Protein AF-A0A9P0HRH4-F1 (afdb_monomer)

Organism: Nezara viridula (NCBI:txid85310)

Secondary structure (DSSP, 8-state):
--HHHHHHHHHHHHHHHHHHHHIIIIIHHHHHHHHHHHHHHHHHHHIIIIIHHHHHHHHHHIIIIIIHHHIIIIIHHHHHHHHHHIIIIIIHHHIIIIIHHHHHHHHHHIIIIIIHHHIIIIIHHHHHHHHHHHHHHHHHHHHHHHHHHHHHHHHHHHHHHHHHT-

Mean predicted aligned error: 16.81 Å

Foldseek 3Di:
DPPVVCCCVVVVVVCCVVVVCCCVVPVVVVVVVVVVCCCCVVVVVCCVVPVVVVVVVVVCCCVCVVVVVCCVVPVVVVVVVVVCCCCCVVVVVCCVVPVVVVVVVVVCCCVCPVVVVCCVPPVVVVVVVVVVVVVCVVVVVVCCVVVVVVVVVVVVVVVVVVVVVD

Sequence (166 aa):
MFCGGWVRSGVGSWVWVWVGSWMRMWMGPWFRFISWFWVRAWVGSWMRMWMGPWFRFISWFWVRVWVGSWMRMWMGPWFRFISWFWVRVWVGSWMRMWMGPWFRFISWFWVRVWVGSWMRMWMGPWFRFISWFWVRSRMGMWFWFRFGFFCWARMRMRTWTEIILF

Solvent-accessible surface area (backbone atoms only — not comparable to full-atom values): 8722 Å² total; per-residue (Å²): 133,64,70,68,56,52,52,54,51,53,52,49,50,50,50,49,52,52,53,49,47,47,41,58,70,48,51,51,52,48,55,50,50,49,53,50,49,50,50,51,52,51,54,48,46,48,43,56,69,48,51,50,53,48,54,51,49,52,52,49,45,48,50,55,52,52,50,44,46,48,44,56,67,49,50,51,52,49,54,52,48,51,53,50,47,48,50,56,54,51,52,45,47,48,43,56,68,52,50,50,52,49,54,52,49,52,52,48,44,46,50,57,51,52,50,42,46,49,43,57,67,53,50,48,54,50,54,50,51,49,53,52,50,53,53,50,51,52,52,49,51,52,48,49,52,52,52,47,48,50,52,51,51,52,53,51,52,53,55,52,57,58,63,74,75,109

Structure (mmCIF, N/CA/C/O backbone):
data_AF-A0A9P0HRH4-F1
#
_entry.id   AF-A0A9P0HRH4-F1
#
loop_
_atom_site.group_PDB
_atom_site.id
_atom_site.type_symbol
_atom_site.label_atom_id
_atom_site.label_alt_id
_atom_site.label_comp_id
_atom_site.label_asym_id
_atom_site.label_entity_id
_atom_site.label_seq_id
_atom_site.pdbx_PDB_ins_code
_atom_site.Cartn_x
_atom_site.Cartn_y
_atom_site.Cartn_z
_atom_site.occupancy
_atom_site.B_iso_or_equiv
_atom_site.auth_seq_id
_atom_site.auth_comp_id
_atom_site.auth_asym_id
_atom_site.auth_atom_id
_atom_site.pdbx_PDB_model_num
ATOM 1 N N . MET A 1 1 ? 67.085 10.288 -87.191 1.00 46.16 1 MET A N 1
ATOM 2 C CA . MET A 1 1 ? 66.468 10.687 -85.902 1.00 46.16 1 MET A CA 1
ATOM 3 C C . MET A 1 1 ? 64.933 10.584 -85.860 1.00 46.16 1 MET A C 1
ATOM 5 O O . MET A 1 1 ? 64.361 10.945 -84.843 1.00 46.16 1 MET A O 1
ATOM 9 N N . PHE A 1 2 ? 64.243 10.044 -86.876 1.00 48.81 2 PHE A N 1
ATOM 10 C CA . PHE A 1 2 ? 62.770 10.039 -86.889 1.00 48.81 2 PHE A CA 1
ATOM 11 C C . PHE A 1 2 ? 62.116 8.781 -86.274 1.00 48.81 2 PHE A C 1
ATOM 13 O O . PHE A 1 2 ? 61.113 8.911 -85.585 1.00 48.81 2 PHE A O 1
ATOM 20 N N . CYS A 1 3 ? 62.689 7.576 -86.389 1.00 49.19 3 CYS A N 1
ATOM 21 C CA . CYS A 1 3 ? 61.994 6.354 -85.935 1.00 49.19 3 CYS A CA 1
ATOM 22 C C . CYS A 1 3 ? 61.819 6.227 -84.405 1.00 49.19 3 CYS A C 1
ATOM 24 O O . CYS A 1 3 ? 60.808 5.705 -83.944 1.00 49.19 3 CYS A O 1
ATOM 26 N N . GLY A 1 4 ? 62.755 6.740 -83.598 1.00 55.94 4 GLY A N 1
ATOM 27 C CA . GLY A 1 4 ? 62.675 6.634 -82.132 1.00 55.94 4 GLY A CA 1
ATOM 28 C C . GLY A 1 4 ? 61.580 7.502 -81.497 1.00 55.94 4 GLY A C 1
ATOM 29 O O . GLY A 1 4 ? 60.984 7.107 -80.496 1.00 55.94 4 GLY A O 1
ATOM 30 N N . GLY A 1 5 ? 61.280 8.662 -82.093 1.00 57.09 5 GLY A N 1
ATOM 31 C CA . GLY A 1 5 ? 60.253 9.588 -81.601 1.00 57.09 5 GLY A CA 1
ATOM 32 C C . GLY A 1 5 ? 58.829 9.101 -81.873 1.00 57.09 5 GLY A C 1
ATOM 33 O O . GLY A 1 5 ? 57.968 9.206 -81.002 1.00 57.09 5 GLY A O 1
ATOM 34 N N . TRP A 1 6 ? 58.590 8.497 -83.039 1.00 56.88 6 TRP A N 1
ATOM 35 C CA . TRP A 1 6 ? 57.279 7.958 -83.420 1.00 56.88 6 TRP A CA 1
ATOM 36 C C . TRP A 1 6 ? 56.915 6.689 -82.649 1.00 56.88 6 TRP A C 1
ATOM 38 O O . TRP A 1 6 ? 55.790 6.561 -82.177 1.00 56.88 6 TRP A O 1
ATOM 48 N N . VAL A 1 7 ? 57.873 5.782 -82.434 1.00 59.00 7 VAL A N 1
ATOM 49 C CA . VAL A 1 7 ? 57.632 4.567 -81.641 1.00 59.00 7 VAL A CA 1
ATOM 50 C C . VAL A 1 7 ? 57.387 4.921 -80.173 1.00 59.00 7 VAL A C 1
ATOM 52 O O . VAL A 1 7 ? 56.433 4.434 -79.573 1.00 59.00 7 VAL A O 1
ATOM 55 N N . ARG A 1 8 ? 58.190 5.821 -79.591 1.00 59.38 8 ARG A N 1
ATOM 56 C CA . ARG A 1 8 ? 58.039 6.206 -78.179 1.00 59.38 8 ARG A CA 1
ATOM 57 C C . ARG A 1 8 ? 56.767 7.029 -77.924 1.00 59.38 8 ARG A C 1
ATOM 59 O O . ARG A 1 8 ? 56.127 6.823 -76.897 1.00 59.38 8 ARG A O 1
ATOM 66 N N . SER A 1 9 ? 56.374 7.915 -78.844 1.00 61.78 9 SER A N 1
ATOM 67 C CA . SER A 1 9 ? 55.135 8.698 -78.711 1.00 61.78 9 SER A CA 1
ATOM 68 C C . SER A 1 9 ? 53.885 7.883 -79.043 1.00 61.78 9 SER A C 1
ATOM 70 O O . SER A 1 9 ? 52.946 7.898 -78.255 1.00 61.78 9 SER A O 1
ATOM 72 N N . GLY A 1 10 ? 53.872 7.123 -80.141 1.00 66.94 10 GLY A N 1
ATOM 73 C CA . GLY A 1 10 ? 52.714 6.349 -80.593 1.00 66.94 10 GLY A CA 1
ATOM 74 C C . GLY A 1 10 ? 52.410 5.144 -79.706 1.00 66.94 10 GLY A C 1
ATOM 75 O O . GLY A 1 10 ? 51.278 4.987 -79.262 1.00 66.94 10 GLY A O 1
ATOM 76 N N . VAL A 1 11 ? 53.418 4.330 -79.371 1.00 68.50 11 VAL A N 1
ATOM 77 C CA . VAL A 1 11 ? 53.224 3.163 -78.490 1.00 68.50 11 VAL A CA 1
ATOM 78 C C . VAL A 1 11 ? 52.972 3.613 -77.054 1.00 68.50 11 VAL A C 1
ATOM 80 O O . VAL A 1 11 ? 52.089 3.081 -76.389 1.00 68.50 11 VAL A O 1
ATOM 83 N N . GLY A 1 12 ? 53.692 4.637 -76.583 1.00 71.69 12 GLY A N 1
ATOM 84 C CA . GLY A 1 12 ? 53.500 5.189 -75.242 1.00 71.69 12 GLY A CA 1
ATOM 85 C C . GLY A 1 12 ? 52.094 5.750 -75.031 1.00 71.69 12 GLY A C 1
ATOM 86 O O . GLY A 1 12 ? 51.471 5.449 -74.017 1.00 71.69 12 GLY A O 1
ATOM 87 N N . SER A 1 13 ? 51.567 6.509 -75.998 1.00 73.38 13 SER A N 1
ATOM 88 C CA . SER A 1 13 ? 50.204 7.053 -75.931 1.00 73.38 13 SER A CA 1
ATOM 89 C C . SER A 1 13 ? 49.133 5.971 -76.078 1.00 73.38 13 SER A C 1
ATOM 91 O O . SER A 1 13 ? 48.168 5.982 -75.316 1.00 73.38 13 SER A O 1
ATOM 93 N N . TRP A 1 14 ? 49.322 4.985 -76.962 1.00 71.50 14 TRP A N 1
ATOM 94 C CA . TRP A 1 14 ? 48.403 3.848 -77.073 1.00 71.50 14 TRP A CA 1
ATOM 95 C C . TRP A 1 14 ? 48.318 3.041 -75.780 1.00 71.50 14 TRP A C 1
ATOM 97 O O . TRP A 1 14 ? 47.220 2.785 -75.292 1.00 71.50 14 TRP A O 1
ATOM 107 N N . VAL A 1 15 ? 49.464 2.690 -75.192 1.00 77.38 15 VAL A N 1
ATOM 108 C CA . VAL A 1 15 ? 49.524 1.953 -73.923 1.00 77.38 15 VAL A CA 1
ATOM 109 C C . VAL A 1 15 ? 48.890 2.772 -72.801 1.00 77.38 15 VAL A C 1
ATOM 111 O O . VAL A 1 15 ? 48.091 2.232 -72.044 1.00 77.38 15 VAL A O 1
ATOM 114 N N . TRP A 1 16 ? 49.161 4.078 -72.716 1.00 79.25 16 TRP A N 1
ATOM 115 C CA . TRP A 1 16 ? 48.546 4.938 -71.700 1.00 79.25 16 TRP A CA 1
ATOM 116 C C . TRP A 1 16 ? 47.023 5.005 -71.817 1.00 79.25 16 TRP A C 1
ATOM 118 O O . TRP A 1 16 ? 46.324 4.912 -70.809 1.00 79.25 16 TRP A O 1
ATOM 128 N N . VAL A 1 17 ? 46.499 5.149 -73.034 1.00 80.81 17 VAL A N 1
ATOM 129 C CA . VAL A 1 17 ? 45.053 5.243 -73.269 1.00 80.81 17 VAL A CA 1
ATOM 130 C C . VAL A 1 17 ? 44.373 3.901 -73.018 1.00 80.81 17 VAL A C 1
ATOM 132 O O . VAL A 1 17 ? 43.340 3.866 -72.348 1.00 80.81 17 VAL A O 1
ATOM 135 N N . TRP A 1 18 ? 44.952 2.797 -73.493 1.00 79.62 18 TRP A N 1
ATOM 136 C CA . TRP A 1 18 ? 44.381 1.464 -73.304 1.00 79.62 18 TRP A CA 1
ATOM 137 C C . TRP A 1 18 ? 44.463 0.988 -71.860 1.00 79.62 18 TRP A C 1
ATOM 139 O O . TRP A 1 18 ? 43.444 0.608 -71.287 1.00 79.62 18 TRP A O 1
ATOM 149 N N . VAL A 1 19 ? 45.643 1.054 -71.241 1.00 80.31 19 VAL A N 1
ATOM 150 C CA . VAL A 1 19 ? 45.827 0.654 -69.839 1.00 80.31 19 VAL A CA 1
ATOM 151 C C . VAL A 1 19 ? 45.061 1.600 -68.921 1.00 80.31 19 VAL A C 1
ATOM 153 O O . VAL A 1 19 ? 44.397 1.142 -67.995 1.00 80.31 19 VAL A O 1
ATOM 156 N N . GLY A 1 20 ? 45.074 2.906 -69.201 1.00 80.19 20 GLY A N 1
ATOM 157 C CA . GLY A 1 20 ? 44.309 3.899 -68.451 1.00 80.19 20 GLY A CA 1
ATOM 158 C C . GLY A 1 20 ? 42.797 3.681 -68.543 1.00 80.19 20 GLY A C 1
ATOM 159 O O . GLY A 1 20 ? 42.118 3.717 -67.515 1.00 80.19 20 GLY A O 1
ATOM 160 N N . SER A 1 21 ? 42.265 3.401 -69.738 1.00 81.50 21 SER A N 1
ATOM 161 C CA . SER A 1 21 ? 40.846 3.056 -69.918 1.00 81.50 21 SER A CA 1
ATOM 162 C C . SER A 1 21 ? 40.495 1.740 -69.244 1.00 81.50 21 SER A C 1
ATOM 164 O O . SER A 1 21 ? 39.497 1.679 -68.533 1.00 81.50 21 SER A O 1
ATOM 166 N N . TRP A 1 22 ? 41.321 0.705 -69.395 1.00 83.12 22 TRP A N 1
ATOM 167 C CA . TRP A 1 22 ? 41.074 -0.592 -68.774 1.00 83.12 22 TRP A CA 1
ATOM 168 C C . TRP A 1 22 ? 41.098 -0.503 -67.240 1.00 83.12 22 TRP A C 1
ATOM 170 O O . TRP A 1 22 ? 40.175 -0.970 -66.574 1.00 83.12 22 TRP A O 1
ATOM 180 N N . MET A 1 23 ? 42.081 0.200 -66.668 1.00 81.19 23 MET A N 1
ATOM 181 C CA . MET A 1 23 ? 42.161 0.480 -65.230 1.00 81.19 23 MET A CA 1
ATOM 182 C C . MET A 1 23 ? 40.934 1.257 -64.729 1.00 81.19 23 MET A C 1
ATOM 184 O O . MET A 1 23 ? 40.375 0.933 -63.681 1.00 81.19 23 MET A O 1
ATOM 188 N N . ARG A 1 24 ? 40.480 2.276 -65.470 1.00 81.94 24 ARG A N 1
ATOM 189 C CA . ARG A 1 24 ? 39.313 3.080 -65.070 1.00 81.94 24 ARG A CA 1
ATOM 190 C C . ARG A 1 24 ? 37.991 2.343 -65.223 1.00 81.94 24 ARG A C 1
ATOM 192 O O . ARG A 1 24 ? 37.127 2.522 -64.370 1.00 81.94 24 ARG A O 1
ATOM 199 N N . MET A 1 25 ? 37.821 1.559 -66.283 1.00 83.00 25 MET A N 1
ATOM 200 C CA . MET A 1 25 ? 36.573 0.841 -66.545 1.00 83.00 25 MET A CA 1
ATOM 201 C C . MET A 1 25 ? 36.429 -0.407 -65.678 1.00 83.00 25 MET A C 1
ATOM 203 O O . MET A 1 25 ? 35.325 -0.696 -65.234 1.00 83.00 25 MET A O 1
ATOM 207 N N . TRP A 1 26 ? 37.521 -1.121 -65.400 1.00 79.38 26 TRP A N 1
ATOM 208 C CA . TRP A 1 26 ? 37.445 -2.434 -64.759 1.00 79.38 26 TRP A CA 1
ATOM 209 C C . TRP A 1 26 ? 38.011 -2.426 -63.340 1.00 79.38 26 TRP A C 1
ATOM 211 O O . TRP A 1 26 ? 37.287 -2.733 -62.395 1.00 79.38 26 TRP A O 1
ATOM 221 N N . MET A 1 27 ? 39.263 -2.002 -63.153 1.00 85.31 27 MET A N 1
ATOM 222 C CA . MET A 1 27 ? 39.920 -2.057 -61.836 1.00 85.31 27 MET A CA 1
ATOM 223 C C . MET A 1 27 ? 39.310 -1.080 -60.823 1.00 85.31 27 MET A C 1
ATOM 225 O O . MET A 1 27 ? 39.047 -1.455 -59.682 1.00 85.31 27 MET A O 1
ATOM 229 N N . GLY A 1 28 ? 39.047 0.167 -61.221 1.00 84.88 28 GLY A N 1
ATOM 230 C CA . GLY A 1 28 ? 38.499 1.193 -60.327 1.00 84.88 28 GLY A CA 1
ATOM 231 C C . GLY A 1 28 ? 37.121 0.834 -59.747 1.00 84.88 28 GLY A C 1
ATOM 232 O O . GLY A 1 28 ? 36.915 0.956 -58.536 1.00 84.88 28 GLY A O 1
ATOM 233 N N . PRO A 1 29 ? 36.145 0.408 -60.568 1.00 89.25 29 PRO A N 1
ATOM 234 C CA . PRO A 1 29 ? 34.854 -0.071 -60.083 1.00 89.25 29 PRO A CA 1
ATOM 235 C C . PRO A 1 29 ? 34.970 -1.358 -59.267 1.00 89.25 29 PRO A C 1
ATOM 237 O O . PRO A 1 29 ? 34.324 -1.458 -58.228 1.00 89.25 29 PRO A O 1
ATOM 240 N N . TRP A 1 30 ? 35.829 -2.296 -59.671 1.00 87.88 30 TRP A N 1
ATOM 241 C CA . TRP A 1 30 ? 36.030 -3.557 -58.958 1.00 87.88 30 TRP A CA 1
ATOM 242 C C . TRP A 1 30 ? 36.598 -3.350 -57.547 1.00 87.88 30 TRP A C 1
ATOM 244 O O . TRP A 1 30 ? 36.025 -3.843 -56.576 1.00 87.88 30 TRP A O 1
ATOM 254 N N . PHE A 1 31 ? 37.639 -2.525 -57.393 1.00 86.19 31 PHE A N 1
ATOM 255 C CA . PHE A 1 31 ? 38.186 -2.177 -56.077 1.00 86.19 31 PHE A CA 1
ATOM 256 C C . PHE A 1 31 ? 37.167 -1.446 -55.200 1.00 86.19 31 PHE A C 1
ATOM 258 O O . PHE A 1 31 ? 37.057 -1.734 -54.005 1.00 86.19 31 PHE A O 1
ATOM 265 N N . ARG A 1 32 ? 36.384 -0.525 -55.775 1.00 85.94 32 ARG A N 1
ATOM 266 C CA . ARG A 1 32 ? 35.319 0.175 -55.040 1.00 85.94 32 ARG A CA 1
ATOM 267 C C . ARG A 1 32 ? 34.217 -0.777 -54.595 1.00 85.94 32 ARG A C 1
ATOM 269 O O . ARG A 1 32 ? 33.772 -0.692 -53.457 1.00 85.94 32 ARG A O 1
ATOM 276 N N . PHE A 1 33 ? 33.814 -1.702 -55.457 1.00 88.12 33 PHE A N 1
ATOM 277 C CA . PHE A 1 33 ? 32.807 -2.702 -55.129 1.00 88.12 33 PHE A CA 1
ATOM 278 C C . PHE A 1 33 ? 33.280 -3.633 -54.011 1.00 88.12 33 PHE A C 1
ATOM 280 O O . PHE A 1 33 ? 32.566 -3.816 -53.030 1.00 88.12 33 PHE A O 1
ATOM 287 N N . ILE A 1 34 ? 34.502 -4.162 -54.112 1.00 86.44 34 ILE A N 1
ATOM 288 C CA . ILE A 1 34 ? 35.071 -5.052 -53.096 1.00 86.44 34 ILE A CA 1
ATOM 289 C C . ILE A 1 34 ? 35.238 -4.322 -51.770 1.00 86.44 34 ILE A C 1
ATOM 291 O O . ILE A 1 34 ? 34.755 -4.807 -50.753 1.00 86.44 34 ILE A O 1
ATOM 295 N N . SER A 1 35 ? 35.862 -3.146 -51.758 1.00 85.31 35 SER A N 1
ATOM 296 C CA . SER A 1 35 ? 36.037 -2.377 -50.519 1.00 85.31 35 SER A CA 1
ATOM 297 C C . SER A 1 35 ? 34.696 -2.030 -49.869 1.00 85.31 35 SER A C 1
ATOM 299 O O . SER A 1 35 ? 34.525 -2.249 -48.672 1.00 85.31 35 SER A O 1
ATOM 301 N N . TRP A 1 36 ? 33.711 -1.577 -50.648 1.00 88.69 36 TRP A N 1
ATOM 302 C CA . TRP A 1 36 ? 32.373 -1.295 -50.134 1.00 88.69 36 TRP A CA 1
ATOM 303 C C . TRP A 1 36 ? 31.682 -2.548 -49.592 1.00 88.69 36 TRP A C 1
ATOM 305 O O . TRP A 1 36 ? 31.129 -2.511 -48.492 1.00 88.69 36 TRP A O 1
ATOM 315 N N . PHE A 1 37 ? 31.734 -3.661 -50.325 1.00 87.69 37 PHE A N 1
ATOM 316 C CA . PHE A 1 37 ? 31.119 -4.919 -49.914 1.00 87.69 37 PHE A CA 1
ATOM 317 C C . PHE A 1 37 ? 31.761 -5.462 -48.638 1.00 87.69 37 PHE A C 1
ATOM 319 O O . PHE A 1 37 ? 31.047 -5.773 -47.689 1.00 87.69 37 PHE A O 1
ATOM 326 N N . TRP A 1 38 ? 33.093 -5.511 -48.572 1.00 84.38 38 TRP A N 1
ATOM 327 C CA . TRP A 1 38 ? 33.816 -5.988 -47.396 1.00 84.38 38 TRP A CA 1
ATOM 328 C C . TRP A 1 38 ? 33.560 -5.106 -46.181 1.00 84.38 38 TRP A C 1
ATOM 330 O O . TRP A 1 38 ? 33.192 -5.630 -45.134 1.00 84.38 38 TRP A O 1
ATOM 340 N N . VAL A 1 39 ? 33.664 -3.781 -46.315 1.00 85.94 39 VAL A N 1
ATOM 341 C CA . VAL A 1 39 ? 33.390 -2.855 -45.207 1.00 85.94 39 VAL A CA 1
ATOM 342 C C . VAL A 1 39 ? 31.943 -2.992 -44.746 1.00 85.94 39 VAL A C 1
ATOM 344 O O . VAL A 1 39 ? 31.688 -3.146 -43.555 1.00 85.94 39 VAL A O 1
ATOM 347 N N . ARG A 1 40 ? 30.974 -2.993 -45.663 1.00 86.62 40 ARG A N 1
ATOM 348 C CA . ARG A 1 40 ? 29.557 -3.073 -45.296 1.00 86.62 40 ARG A CA 1
ATOM 349 C C . ARG A 1 40 ? 29.189 -4.425 -44.692 1.00 86.62 40 ARG A C 1
ATOM 351 O O . ARG A 1 40 ? 28.424 -4.452 -43.731 1.00 86.62 40 ARG A O 1
ATOM 358 N N . ALA A 1 41 ? 29.720 -5.523 -45.223 1.00 84.00 41 ALA A N 1
ATOM 359 C CA . ALA A 1 41 ? 29.463 -6.860 -44.708 1.00 84.00 41 ALA A CA 1
ATOM 360 C C . ALA A 1 41 ? 30.118 -7.056 -43.338 1.00 84.00 41 ALA A C 1
ATOM 362 O O . ALA A 1 41 ? 29.429 -7.424 -42.391 1.00 84.00 41 ALA A O 1
ATOM 363 N N . TRP A 1 42 ? 31.407 -6.744 -43.194 1.00 80.25 42 TRP A N 1
ATOM 364 C CA . TRP A 1 42 ? 32.126 -6.952 -41.937 1.00 80.25 42 TRP A CA 1
ATOM 365 C C . TRP A 1 42 ? 31.727 -5.961 -40.858 1.00 80.25 42 TRP A C 1
ATOM 367 O O . TRP A 1 42 ? 31.310 -6.380 -39.782 1.00 80.25 42 TRP A O 1
ATOM 377 N N . VAL A 1 43 ? 31.788 -4.657 -41.135 1.00 82.50 43 VAL A N 1
ATOM 378 C CA . VAL A 1 43 ? 31.430 -3.632 -40.143 1.00 82.50 43 VAL A CA 1
ATOM 379 C C . VAL A 1 43 ? 29.939 -3.701 -39.840 1.00 82.50 43 VAL A C 1
ATOM 381 O O . VAL A 1 43 ? 29.544 -3.637 -38.679 1.00 82.50 43 VAL A O 1
ATOM 384 N N . GLY A 1 44 ? 29.096 -3.898 -40.857 1.00 81.38 44 GLY A N 1
ATOM 385 C CA . GLY A 1 44 ? 27.654 -4.033 -40.665 1.00 81.38 44 GLY A CA 1
ATOM 386 C C . GLY A 1 44 ? 27.274 -5.283 -39.870 1.00 81.38 44 GLY A C 1
ATOM 387 O O . GLY A 1 44 ? 26.427 -5.191 -38.981 1.00 81.38 44 GLY A O 1
ATOM 388 N N . SER A 1 45 ? 27.904 -6.429 -40.143 1.00 82.56 45 SER A N 1
ATOM 389 C CA . SER A 1 45 ? 27.680 -7.663 -39.379 1.00 82.56 45 SER A CA 1
ATOM 390 C C . SER A 1 45 ? 28.188 -7.526 -37.947 1.00 82.56 45 SER A C 1
ATOM 392 O O . SER A 1 45 ? 27.444 -7.799 -37.009 1.00 82.56 45 SER A O 1
ATOM 394 N N . TRP A 1 46 ? 29.401 -7.001 -37.759 1.00 83.06 46 TRP A N 1
ATOM 395 C CA . TRP A 1 46 ? 29.981 -6.797 -36.435 1.00 83.06 46 TRP A CA 1
ATOM 396 C C . TRP A 1 46 ? 29.139 -5.839 -35.580 1.00 83.06 46 TRP A C 1
ATOM 398 O O . TRP A 1 46 ? 28.782 -6.168 -34.449 1.00 83.06 46 TRP A O 1
ATOM 408 N N . MET A 1 47 ? 28.709 -4.705 -36.142 1.00 81.19 47 MET A N 1
ATOM 409 C CA . MET A 1 47 ? 27.808 -3.764 -35.468 1.00 81.19 47 MET A CA 1
ATOM 410 C C . MET A 1 47 ? 26.470 -4.416 -35.088 1.00 81.19 47 MET A C 1
ATOM 412 O O . MET A 1 47 ? 25.953 -4.198 -33.991 1.00 81.19 47 MET A O 1
ATOM 416 N N . ARG A 1 48 ? 25.888 -5.239 -35.969 1.00 83.06 48 ARG A N 1
ATOM 417 C CA . ARG A 1 48 ? 24.606 -5.903 -35.688 1.00 83.06 48 ARG A CA 1
ATOM 418 C C . ARG A 1 48 ? 24.724 -7.037 -34.682 1.00 83.06 48 ARG A C 1
ATOM 420 O O . ARG A 1 48 ? 23.818 -7.186 -33.869 1.00 83.06 48 ARG A O 1
ATOM 427 N N . MET A 1 49 ? 25.789 -7.831 -34.746 1.00 82.44 49 MET A N 1
ATOM 428 C CA . MET A 1 49 ? 25.989 -8.971 -33.852 1.00 82.44 49 MET A CA 1
ATOM 429 C C . MET A 1 49 ? 26.442 -8.544 -32.461 1.00 82.44 49 MET A C 1
ATOM 431 O O . MET A 1 49 ? 26.008 -9.143 -31.485 1.00 82.44 49 MET A O 1
ATOM 435 N N . TRP A 1 50 ? 27.274 -7.509 -32.355 1.00 78.56 50 TRP A N 1
ATOM 436 C CA . TRP A 1 50 ? 27.913 -7.162 -31.087 1.00 78.56 50 TRP A CA 1
ATOM 437 C C . TRP A 1 50 ? 27.346 -5.881 -30.485 1.00 78.56 50 TRP A C 1
ATOM 439 O O . TRP A 1 50 ? 26.803 -5.914 -29.382 1.00 78.56 50 TRP A O 1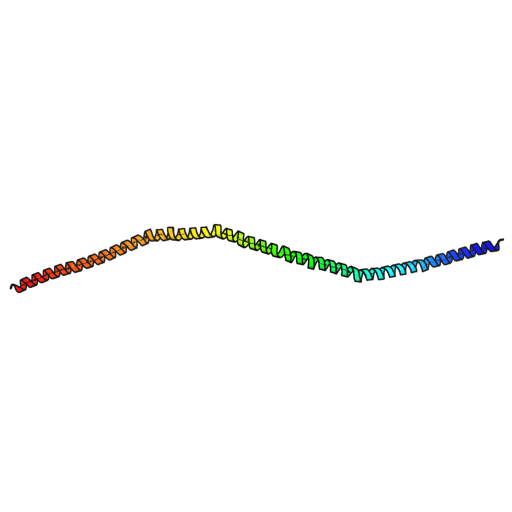
ATOM 449 N N . MET A 1 51 ? 27.384 -4.764 -31.215 1.00 85.81 51 MET A N 1
ATOM 450 C CA . MET A 1 51 ? 26.943 -3.470 -30.676 1.00 85.81 51 MET A CA 1
ATOM 451 C C . MET A 1 51 ? 25.433 -3.434 -30.413 1.00 85.81 51 MET A C 1
ATOM 453 O O . MET A 1 51 ? 25.001 -3.024 -29.338 1.00 85.81 51 MET A O 1
ATOM 457 N N . GLY A 1 52 ? 24.608 -3.896 -31.356 1.00 84.81 52 GLY A N 1
ATOM 458 C CA . GLY A 1 52 ? 23.147 -3.864 -31.214 1.00 84.81 52 GLY A CA 1
ATOM 459 C C . GLY A 1 52 ? 22.622 -4.607 -29.971 1.00 84.81 52 GLY A C 1
ATOM 460 O O . GLY A 1 52 ? 21.794 -4.056 -29.238 1.00 84.81 52 GLY A O 1
ATOM 461 N N . PRO A 1 53 ? 23.054 -5.854 -29.713 1.00 88.75 53 PRO A N 1
ATOM 462 C CA . PRO A 1 53 ? 22.707 -6.580 -28.495 1.00 88.75 53 PRO A CA 1
ATOM 463 C C . PRO A 1 53 ? 23.317 -5.964 -27.240 1.00 88.75 53 PRO A C 1
ATOM 465 O O . PRO A 1 53 ? 22.627 -5.875 -26.230 1.00 88.75 53 PRO A O 1
ATOM 468 N N . TRP A 1 54 ? 24.558 -5.478 -27.305 1.00 88.62 54 TRP A N 1
ATOM 469 C CA . TRP A 1 54 ? 25.228 -4.854 -26.165 1.00 88.62 54 TRP A CA 1
ATOM 470 C C . TRP A 1 54 ? 24.508 -3.584 -25.686 1.00 88.62 54 TRP A C 1
ATOM 472 O O . TRP A 1 54 ? 24.183 -3.467 -24.505 1.00 88.62 54 TRP A O 1
ATOM 482 N N . PHE A 1 55 ? 24.138 -2.680 -26.600 1.00 86.31 55 PHE A N 1
ATOM 483 C CA . PHE A 1 55 ? 23.354 -1.484 -26.263 1.00 86.31 55 PHE A CA 1
ATOM 484 C C . PHE A 1 55 ? 21.971 -1.832 -25.702 1.00 86.31 55 PHE A C 1
ATOM 486 O O . PHE A 1 55 ? 21.511 -1.216 -24.736 1.00 86.31 55 PHE A O 1
ATOM 493 N N . ARG A 1 56 ? 21.300 -2.842 -26.271 1.00 86.50 56 ARG A N 1
ATOM 494 C CA . ARG A 1 56 ? 20.013 -3.328 -25.749 1.00 86.50 56 ARG A CA 1
ATOM 495 C C . ARG A 1 56 ? 20.150 -3.929 -24.355 1.00 86.50 56 ARG A C 1
ATOM 497 O O . ARG A 1 56 ? 19.310 -3.669 -23.502 1.00 86.50 56 ARG A O 1
ATOM 504 N N . PHE A 1 57 ? 21.211 -4.686 -24.107 1.00 88.94 57 PHE A N 1
ATOM 505 C CA . PHE A 1 57 ? 21.477 -5.270 -22.801 1.00 88.94 57 PHE A CA 1
ATOM 506 C C . PHE A 1 57 ? 21.742 -4.192 -21.749 1.00 88.94 57 PHE A C 1
ATOM 508 O O . PHE A 1 57 ? 21.106 -4.204 -20.700 1.00 88.94 57 PHE A O 1
ATOM 515 N N . ILE A 1 58 ? 22.612 -3.221 -22.042 1.00 88.44 58 ILE A N 1
ATOM 516 C CA . ILE A 1 58 ? 22.931 -2.138 -21.104 1.00 88.44 58 ILE A CA 1
ATOM 517 C C . ILE A 1 58 ? 21.704 -1.288 -20.805 1.00 88.44 58 ILE A C 1
ATOM 519 O O . ILE A 1 58 ? 21.413 -1.042 -19.638 1.00 88.44 58 ILE A O 1
ATOM 523 N N . SER A 1 59 ? 20.960 -0.867 -21.829 1.00 88.00 59 SER A N 1
ATOM 524 C CA . SER A 1 59 ? 19.745 -0.070 -21.624 1.00 88.00 59 SER A CA 1
ATOM 525 C C . SER A 1 59 ? 18.699 -0.829 -20.807 1.00 88.00 59 SER A C 1
ATOM 527 O O . SER A 1 59 ? 18.157 -0.283 -19.846 1.00 88.00 59 SER A O 1
ATOM 529 N N . TRP A 1 60 ? 18.463 -2.107 -21.117 1.00 91.25 60 TRP A N 1
ATOM 530 C CA . TRP A 1 60 ? 17.549 -2.945 -20.347 1.00 91.25 60 TRP A CA 1
ATOM 531 C C . TRP A 1 60 ? 18.010 -3.123 -18.900 1.00 91.25 60 TRP A C 1
ATOM 533 O O . TRP A 1 60 ? 17.205 -2.972 -17.982 1.00 91.25 60 TRP A O 1
ATOM 543 N N . PHE A 1 61 ? 19.295 -3.402 -18.683 1.00 88.69 61 PHE A N 1
ATOM 544 C CA . PHE A 1 61 ? 19.864 -3.572 -17.351 1.00 88.69 61 PHE A CA 1
ATOM 545 C C . PHE A 1 61 ? 19.743 -2.284 -16.534 1.00 88.69 61 PHE A C 1
ATOM 547 O O . PHE A 1 61 ? 19.255 -2.303 -15.408 1.00 88.69 61 PHE A O 1
ATOM 554 N N . TRP A 1 62 ? 20.109 -1.142 -17.112 1.00 87.31 62 TRP A N 1
ATOM 555 C CA . TRP A 1 62 ? 20.068 0.143 -16.422 1.00 87.31 62 TRP A CA 1
ATOM 556 C C . TRP A 1 62 ? 18.633 0.550 -16.058 1.00 87.31 62 TRP A C 1
ATOM 558 O O . TRP A 1 62 ? 18.340 0.900 -14.917 1.00 87.31 62 TRP A O 1
ATOM 568 N N . VAL A 1 63 ? 17.687 0.425 -16.989 1.00 87.06 63 VAL A N 1
ATOM 569 C CA . VAL A 1 63 ? 16.285 0.755 -16.704 1.00 87.06 63 VAL A CA 1
ATOM 570 C C . VAL A 1 63 ? 15.686 -0.239 -15.711 1.00 87.06 63 VAL A C 1
ATOM 572 O O . VAL A 1 63 ? 15.118 0.139 -14.690 1.00 87.06 63 VAL A O 1
ATOM 575 N N . ARG A 1 64 ? 15.792 -1.538 -15.980 1.00 83.00 64 ARG A N 1
ATOM 576 C CA . ARG A 1 64 ? 15.038 -2.524 -15.207 1.00 83.00 64 ARG A CA 1
ATOM 577 C C . ARG A 1 64 ? 15.666 -2.810 -13.854 1.00 83.00 64 ARG A C 1
ATOM 579 O O . ARG A 1 64 ? 14.943 -2.932 -12.869 1.00 83.00 64 ARG A O 1
ATOM 586 N N . VAL A 1 65 ? 16.989 -2.927 -13.804 1.00 83.94 65 VAL A N 1
ATOM 587 C CA . VAL A 1 65 ? 17.697 -3.263 -12.569 1.00 83.94 65 VAL A CA 1
ATOM 588 C C . VAL A 1 65 ? 17.941 -2.004 -11.762 1.00 83.94 65 VAL A C 1
ATOM 590 O O . VAL A 1 65 ? 17.505 -1.951 -10.619 1.00 83.94 65 VAL A O 1
ATOM 593 N N . TRP A 1 66 ? 18.564 -0.975 -12.331 1.00 80.25 66 TRP A N 1
ATOM 594 C CA . TRP A 1 66 ? 18.911 0.223 -11.564 1.00 80.25 66 TRP A CA 1
ATOM 595 C C . TRP A 1 66 ? 17.686 1.070 -11.216 1.00 80.25 66 TRP A C 1
ATOM 597 O O . TRP A 1 66 ? 17.394 1.251 -10.033 1.00 80.25 66 TRP A O 1
ATOM 607 N N . VAL A 1 67 ? 16.919 1.531 -12.211 1.00 84.06 67 VAL A N 1
ATOM 608 C CA . VAL A 1 67 ? 15.733 2.369 -11.940 1.00 84.06 67 VAL A CA 1
ATOM 609 C C . VAL A 1 67 ? 14.658 1.569 -11.206 1.00 84.06 67 VAL A C 1
ATOM 611 O O . VAL A 1 67 ? 14.093 2.050 -10.224 1.00 84.06 67 VAL A O 1
ATOM 614 N N . GLY A 1 68 ? 14.417 0.321 -11.619 1.00 83.25 68 GLY A N 1
ATOM 615 C CA . GLY A 1 68 ? 13.467 -0.563 -10.942 1.00 83.25 68 GLY A CA 1
ATOM 616 C C . GLY A 1 68 ? 13.826 -0.824 -9.474 1.00 83.25 68 GLY A C 1
ATOM 617 O O . GLY A 1 68 ? 12.957 -0.717 -8.605 1.00 83.25 68 GLY A O 1
ATOM 618 N N . SER A 1 69 ? 15.097 -1.106 -9.167 1.00 81.31 69 SER A N 1
ATOM 619 C CA . SER A 1 69 ? 15.534 -1.318 -7.779 1.00 81.31 69 SER A CA 1
ATOM 620 C C . SER A 1 69 ? 15.491 -0.032 -6.969 1.00 81.31 69 SER A C 1
ATOM 622 O O . SER A 1 69 ? 15.046 -0.066 -5.825 1.00 81.31 69 SER A O 1
ATOM 624 N N . TRP A 1 70 ? 15.879 1.104 -7.553 1.00 82.12 70 TRP A N 1
ATOM 625 C CA . TRP A 1 70 ? 15.808 2.396 -6.877 1.00 82.12 70 TRP A CA 1
ATOM 626 C C . TRP A 1 70 ? 14.365 2.759 -6.505 1.00 82.12 70 TRP A C 1
ATOM 628 O O . TRP A 1 70 ? 14.079 3.045 -5.343 1.00 82.12 70 TRP A O 1
ATOM 638 N N . MET A 1 71 ? 13.423 2.627 -7.443 1.00 80.50 71 MET A N 1
ATOM 639 C CA . MET A 1 71 ? 11.993 2.820 -7.178 1.00 80.50 71 MET A CA 1
ATOM 640 C C . MET A 1 71 ? 11.489 1.882 -6.073 1.00 80.50 71 MET A C 1
ATOM 642 O O . MET A 1 71 ? 10.748 2.289 -5.177 1.00 80.50 71 MET A O 1
ATOM 646 N N . ARG A 1 72 ? 11.908 0.613 -6.095 1.00 81.19 72 ARG A N 1
ATOM 647 C CA . ARG A 1 72 ? 11.447 -0.375 -5.115 1.00 81.19 72 ARG A CA 1
ATOM 648 C C . ARG A 1 72 ? 12.042 -0.170 -3.725 1.00 81.19 72 ARG A C 1
ATOM 650 O O . ARG A 1 72 ? 11.333 -0.392 -2.748 1.00 81.19 72 ARG A O 1
ATOM 657 N N . MET A 1 73 ? 13.311 0.222 -3.632 1.00 80.81 73 MET A N 1
ATOM 658 C CA . MET A 1 73 ? 14.002 0.441 -2.358 1.00 80.81 73 MET A CA 1
ATOM 659 C C . MET A 1 73 ? 13.647 1.778 -1.721 1.00 80.81 73 MET A C 1
ATOM 661 O O . MET A 1 73 ? 13.529 1.844 -0.505 1.00 80.81 73 MET A O 1
ATOM 665 N N . TRP A 1 74 ? 13.455 2.828 -2.516 1.00 75.62 74 TRP A N 1
ATOM 666 C CA . TRP A 1 74 ? 13.299 4.179 -1.980 1.00 75.62 74 TRP A CA 1
ATOM 667 C C . TRP A 1 74 ? 11.852 4.653 -2.036 1.00 75.62 74 TRP A C 1
ATOM 669 O O . TRP A 1 74 ? 11.262 4.947 -0.998 1.00 75.62 74 TRP A O 1
ATOM 679 N N . MET A 1 75 ? 11.234 4.656 -3.218 1.00 82.44 75 MET A N 1
ATOM 680 C CA . MET A 1 75 ? 9.876 5.189 -3.384 1.00 82.44 75 MET A CA 1
ATOM 681 C C . MET A 1 75 ? 8.825 4.307 -2.701 1.00 82.44 75 MET A C 1
ATOM 683 O O . MET A 1 75 ? 7.974 4.809 -1.969 1.00 82.44 75 MET A O 1
ATOM 687 N N . GLY A 1 76 ? 8.890 2.985 -2.882 1.00 84.38 76 GLY A N 1
ATOM 688 C CA . GLY A 1 76 ? 7.909 2.058 -2.303 1.00 84.38 76 GLY A CA 1
ATOM 689 C C . GLY A 1 76 ? 7.790 2.151 -0.770 1.00 84.38 76 GLY A C 1
ATOM 690 O O . GLY A 1 76 ? 6.675 2.242 -0.246 1.00 84.38 76 GLY A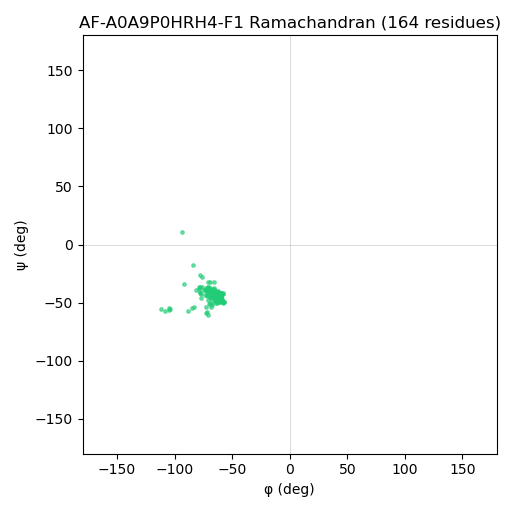 O 1
ATOM 691 N N . PRO A 1 77 ? 8.902 2.113 -0.015 1.00 85.62 77 PRO A N 1
ATOM 692 C CA . PRO A 1 77 ? 8.888 2.315 1.431 1.00 85.62 77 PRO A CA 1
ATOM 693 C C . PRO A 1 77 ? 8.489 3.731 1.834 1.00 85.62 77 PRO A C 1
ATOM 695 O O . PRO A 1 77 ? 7.728 3.877 2.783 1.00 85.62 77 PRO A O 1
ATOM 698 N N . TRP A 1 78 ? 8.924 4.754 1.097 1.00 85.81 78 TRP A N 1
ATOM 699 C CA . TRP A 1 78 ? 8.576 6.144 1.389 1.00 85.81 78 TRP A CA 1
ATOM 700 C C . TRP A 1 78 ? 7.064 6.401 1.294 1.00 85.81 78 TRP A C 1
ATOM 702 O O . TRP A 1 78 ? 6.465 6.907 2.242 1.00 85.81 78 TRP A O 1
ATOM 712 N N . PHE A 1 79 ? 6.406 5.948 0.220 1.00 84.50 79 PHE A N 1
ATOM 713 C CA . PHE A 1 79 ? 4.946 6.056 0.080 1.00 84.50 79 PHE A CA 1
ATOM 714 C C . PHE A 1 79 ? 4.193 5.278 1.165 1.00 84.50 79 PHE A C 1
ATOM 716 O O . PHE A 1 79 ? 3.201 5.765 1.718 1.00 84.50 79 PHE A O 1
ATOM 723 N N . ARG A 1 80 ? 4.663 4.072 1.509 1.00 85.62 80 ARG A N 1
ATOM 724 C CA . ARG A 1 80 ? 4.080 3.282 2.605 1.00 85.62 80 ARG A CA 1
ATOM 725 C C . ARG A 1 80 ? 4.249 3.965 3.957 1.00 85.62 80 ARG A C 1
ATOM 727 O O . ARG A 1 80 ? 3.313 3.976 4.747 1.00 85.62 80 ARG A O 1
ATOM 734 N N . PHE A 1 81 ? 5.408 4.560 4.210 1.00 87.69 81 PHE A N 1
ATOM 735 C CA . PHE A 1 81 ? 5.667 5.291 5.441 1.00 87.69 81 PHE A CA 1
ATOM 736 C C . PHE A 1 81 ? 4.762 6.517 5.558 1.00 87.69 81 PHE A C 1
ATOM 738 O O . PHE A 1 81 ? 4.101 6.683 6.579 1.00 87.69 81 PHE A O 1
ATOM 745 N N . ILE A 1 82 ? 4.669 7.333 4.504 1.00 87.19 82 ILE A N 1
ATOM 746 C CA . ILE A 1 82 ? 3.822 8.530 4.508 1.00 87.19 82 ILE A CA 1
ATOM 747 C C . ILE A 1 82 ? 2.361 8.163 4.708 1.00 87.19 82 ILE A C 1
ATOM 749 O O . ILE A 1 82 ? 1.722 8.727 5.589 1.00 87.19 82 ILE A O 1
ATOM 753 N N . SER A 1 83 ? 1.834 7.207 3.942 1.00 86.94 83 SER A N 1
ATOM 754 C CA . SER A 1 83 ? 0.436 6.781 4.082 1.00 86.94 83 SER A CA 1
ATOM 755 C C . SER A 1 83 ? 0.141 6.238 5.481 1.00 86.94 83 SER A C 1
ATOM 757 O O . SER A 1 83 ? -0.843 6.641 6.102 1.00 86.94 83 SER A O 1
ATOM 759 N N . TRP A 1 84 ? 1.018 5.388 6.023 1.00 90.25 84 TRP A N 1
ATOM 760 C CA . TRP A 1 84 ? 0.873 4.874 7.382 1.00 90.25 84 TRP A CA 1
ATOM 761 C C . TRP A 1 84 ? 0.923 5.985 8.433 1.00 90.25 84 TRP A C 1
ATOM 763 O O . TRP A 1 84 ? 0.082 6.014 9.331 1.00 90.25 84 TRP A O 1
ATOM 773 N N . PHE A 1 85 ? 1.869 6.917 8.311 1.00 88.69 85 PHE A N 1
ATOM 774 C CA . PHE A 1 85 ? 2.006 8.049 9.221 1.00 88.69 85 PHE A CA 1
ATOM 775 C C . PHE A 1 85 ? 0.764 8.942 9.177 1.00 88.69 85 PHE A C 1
ATOM 777 O O . PHE A 1 85 ? 0.188 9.256 10.217 1.00 88.69 85 PHE A O 1
ATOM 784 N N . TRP A 1 86 ? 0.292 9.294 7.983 1.00 87.56 86 TRP A N 1
ATOM 785 C CA . TRP A 1 86 ? -0.882 10.146 7.805 1.00 87.56 86 TRP A CA 1
ATOM 786 C C . TRP A 1 86 ? -2.146 9.512 8.395 1.00 87.56 86 TRP A C 1
ATOM 788 O O . TRP A 1 86 ? -2.880 10.139 9.156 1.00 87.56 86 TRP A O 1
ATOM 798 N N . VAL A 1 87 ? -2.389 8.232 8.117 1.00 86.94 87 VAL A N 1
ATOM 799 C CA . VAL A 1 87 ? -3.566 7.547 8.661 1.00 86.94 87 VAL A CA 1
ATOM 800 C C . VAL A 1 87 ? -3.432 7.377 10.172 1.00 86.94 87 VAL A C 1
ATOM 802 O O . VAL A 1 87 ? -4.311 7.764 10.939 1.00 86.94 87 VAL A O 1
ATOM 805 N N . ARG A 1 88 ? -2.331 6.796 10.643 1.00 83.06 88 ARG A N 1
ATOM 806 C CA . ARG A 1 88 ? -2.250 6.380 12.042 1.00 83.06 88 ARG A CA 1
ATOM 807 C C . ARG A 1 88 ? -2.007 7.546 12.985 1.00 83.06 88 ARG A C 1
ATOM 809 O O . ARG A 1 88 ? -2.617 7.597 14.049 1.00 83.06 88 ARG A O 1
ATOM 816 N N . VAL A 1 89 ? -1.115 8.458 12.614 1.00 85.06 89 VAL A N 1
ATOM 817 C CA . VAL A 1 89 ? -0.746 9.581 13.474 1.00 85.06 89 VAL A CA 1
ATOM 818 C C . VAL A 1 89 ? -1.757 10.696 13.312 1.00 85.06 89 VAL A C 1
ATOM 820 O O . VAL A 1 89 ? -2.340 11.110 14.306 1.00 85.06 89 VAL A O 1
ATOM 823 N N . TRP A 1 90 ? -2.023 11.147 12.089 1.00 81.94 90 TRP A N 1
ATOM 824 C CA . TRP A 1 90 ? -2.901 12.296 11.872 1.00 81.94 90 TRP A CA 1
ATOM 825 C C . TRP A 1 90 ? -4.370 11.955 12.127 1.00 81.94 90 TRP A C 1
ATOM 827 O O . TRP A 1 90 ? -4.977 12.532 13.031 1.00 81.94 90 TRP A O 1
ATOM 837 N N . VAL A 1 91 ? -4.935 10.976 11.411 1.00 85.50 91 VAL A N 1
ATOM 838 C CA . VAL A 1 91 ? -6.355 10.610 11.595 1.00 85.50 91 VAL A CA 1
ATOM 839 C C . VAL A 1 91 ? -6.586 10.010 12.982 1.00 85.50 91 VAL A C 1
ATOM 841 O O . VAL A 1 91 ? -7.542 10.380 13.664 1.00 85.50 91 VAL A O 1
ATOM 844 N N . GLY A 1 92 ? -5.685 9.139 13.445 1.00 85.88 92 GLY A N 1
ATOM 845 C CA . GLY A 1 92 ? -5.766 8.561 14.788 1.00 85.88 92 GLY A CA 1
ATOM 846 C C . GLY A 1 92 ? -5.719 9.613 15.903 1.00 85.88 92 GLY A C 1
ATOM 847 O O . GLY A 1 92 ? -6.539 9.562 16.824 1.00 85.88 92 GLY A O 1
ATOM 848 N N . SER A 1 93 ? -4.819 10.599 15.815 1.00 84.75 93 SER A N 1
ATOM 849 C CA . SER A 1 93 ? -4.756 11.684 16.807 1.00 84.75 93 SER A CA 1
ATOM 850 C C . SER A 1 93 ? -5.974 12.590 16.729 1.00 84.75 93 SER A C 1
ATOM 852 O O . SER A 1 93 ? -6.520 12.943 17.771 1.00 84.75 93 SER A O 1
ATOM 854 N N . TRP A 1 94 ? -6.447 12.914 15.524 1.00 86.44 94 TRP A N 1
ATOM 855 C CA . TRP A 1 94 ? -7.648 13.726 15.347 1.00 86.44 94 TRP A CA 1
ATOM 856 C C . TRP A 1 94 ? -8.878 13.053 15.972 1.00 86.44 94 TRP A C 1
ATOM 858 O O . TRP A 1 94 ? -9.570 13.659 16.789 1.00 86.44 94 TRP A O 1
ATOM 868 N N . MET A 1 95 ? -9.093 11.763 15.698 1.00 84.56 95 MET A N 1
ATOM 869 C CA . MET A 1 95 ? -10.167 10.980 16.320 1.00 84.56 95 MET A CA 1
ATOM 870 C C . MET A 1 95 ? -10.045 10.957 17.848 1.00 84.56 95 MET A C 1
ATOM 872 O O . MET A 1 95 ? -11.034 11.119 18.566 1.00 84.56 95 MET A O 1
ATOM 876 N N . ARG A 1 96 ? -8.829 10.780 18.375 1.00 85.19 96 ARG A N 1
ATOM 877 C CA . ARG A 1 96 ? -8.606 10.710 19.822 1.00 85.19 96 ARG A CA 1
ATOM 878 C C . ARG A 1 96 ? -8.780 12.060 20.519 1.00 85.19 96 ARG A C 1
ATOM 880 O O . ARG A 1 96 ? -9.272 12.072 21.643 1.00 85.19 96 ARG A O 1
ATOM 887 N N . MET A 1 97 ? -8.377 13.160 19.887 1.00 85.00 97 MET A N 1
ATOM 888 C CA . MET A 1 97 ? -8.487 14.506 20.457 1.00 85.00 97 MET A CA 1
ATOM 889 C C . MET A 1 97 ? -9.897 15.075 20.351 1.00 85.00 97 MET A C 1
ATOM 891 O O . MET A 1 97 ? -10.350 15.718 21.289 1.00 85.00 97 MET A O 1
ATOM 895 N N . TRP A 1 98 ? -10.597 14.835 19.245 1.00 80.62 98 TRP A N 1
ATOM 896 C CA . TRP A 1 98 ? -11.869 15.505 18.977 1.00 80.62 98 TRP A CA 1
ATOM 897 C C . TRP A 1 98 ? -13.062 14.584 19.212 1.00 80.62 98 TRP A C 1
ATOM 899 O O . TRP A 1 98 ? -13.920 14.880 20.042 1.00 80.62 98 TRP A O 1
ATOM 909 N N . MET A 1 99 ? -13.093 13.422 18.556 1.00 86.25 99 MET A N 1
ATOM 910 C CA . MET A 1 99 ? -14.244 12.514 18.636 1.00 86.25 99 MET A CA 1
ATOM 911 C C . MET A 1 99 ? -14.348 11.826 20.000 1.00 86.25 99 MET A C 1
ATOM 913 O O . MET A 1 99 ? -15.427 11.767 20.586 1.00 86.25 99 MET A O 1
ATOM 917 N N . GLY A 1 100 ? -13.235 11.331 20.548 1.00 87.50 100 GLY A N 1
ATOM 918 C CA . GLY A 1 100 ? -13.231 10.619 21.831 1.00 87.50 100 GLY A CA 1
ATOM 919 C C . GLY A 1 100 ? -13.807 11.438 23.002 1.00 87.50 100 GLY A C 1
ATOM 920 O O . GLY A 1 100 ? -14.647 10.925 23.749 1.00 87.50 100 GLY A O 1
ATOM 921 N N . PRO A 1 101 ? -13.377 12.695 23.209 1.00 89.50 101 PRO A N 1
ATOM 922 C CA . PRO A 1 101 ? -13.954 13.571 24.224 1.00 89.50 101 PRO A CA 1
ATOM 923 C C . PRO A 1 101 ? -15.399 13.951 23.926 1.00 89.50 101 PRO A C 1
ATOM 925 O O . PRO A 1 101 ? -16.212 13.937 24.845 1.00 89.50 101 PRO A O 1
ATOM 928 N N . TRP A 1 102 ? -15.738 14.213 22.662 1.00 88.44 102 TRP A N 1
ATOM 929 C CA . TRP A 1 102 ? -17.098 14.568 22.264 1.00 88.44 102 TRP A CA 1
ATOM 930 C C . TRP A 1 102 ? -18.106 13.451 22.573 1.00 88.44 102 TRP A C 1
ATOM 932 O O . TRP A 1 102 ? -19.099 13.691 23.259 1.00 88.44 102 TRP A O 1
ATOM 942 N N . PHE A 1 103 ? -17.808 12.205 22.188 1.00 88.75 103 PHE A N 1
ATOM 943 C CA . PHE A 1 103 ? -18.652 11.050 22.518 1.00 88.75 103 PHE A CA 1
ATOM 944 C C . PHE A 1 103 ? -18.772 10.831 24.027 1.00 88.75 103 PHE A C 1
ATOM 946 O O . PHE A 1 103 ? -19.867 10.588 24.532 1.00 88.75 103 PHE A O 1
ATOM 953 N N . ARG A 1 104 ? -17.663 10.943 24.772 1.00 89.31 104 ARG A N 1
ATOM 954 C CA . ARG A 1 104 ? -17.702 10.823 26.239 1.00 89.31 104 ARG A CA 1
ATOM 955 C C . ARG A 1 104 ? -18.557 11.910 26.875 1.00 89.31 104 ARG A C 1
ATOM 957 O O . ARG A 1 104 ? -19.322 11.605 27.785 1.00 89.31 104 ARG A O 1
ATOM 964 N N . PHE A 1 105 ? -18.448 13.144 26.394 1.00 90.94 105 PHE A N 1
ATOM 965 C CA . PHE A 1 105 ? -19.239 14.265 26.880 1.00 90.94 105 PHE A CA 1
ATOM 966 C C . PHE A 1 105 ? -20.731 14.045 26.630 1.00 90.94 105 PHE A C 1
ATOM 968 O O . PHE A 1 105 ? -21.518 14.154 27.565 1.00 90.94 105 PHE A O 1
ATOM 975 N N . ILE A 1 106 ? -21.117 13.663 25.410 1.00 90.50 106 ILE A N 1
ATOM 976 C CA . ILE A 1 106 ? -22.522 13.410 25.065 1.00 90.50 106 ILE A CA 1
ATOM 977 C C . ILE A 1 106 ? -23.098 12.275 25.900 1.00 90.50 106 ILE A C 1
ATOM 979 O O . ILE A 1 106 ? -24.162 12.445 26.490 1.00 90.50 106 ILE A O 1
ATOM 983 N N . SER A 1 107 ? -22.393 11.148 26.000 1.00 90.56 107 SER A N 1
ATOM 984 C CA . SER A 1 107 ? -22.845 10.011 26.805 1.00 90.56 107 SER A CA 1
ATOM 985 C C . SER A 1 107 ? -22.984 10.386 28.279 1.00 90.56 107 SER A C 1
ATOM 987 O O . SER A 1 107 ? -23.988 10.064 28.913 1.00 90.56 107 SER A O 1
ATOM 989 N N . TRP A 1 108 ? -22.008 11.112 28.832 1.00 93.25 108 TRP A N 1
ATOM 990 C CA . TRP A 1 108 ? -22.071 11.591 30.210 1.00 93.25 108 TRP A CA 1
ATOM 991 C C . TRP A 1 108 ? -23.239 12.554 30.427 1.00 93.25 108 TRP A C 1
ATOM 993 O O . TRP A 1 108 ? -23.965 12.416 31.409 1.00 93.25 108 TRP A O 1
ATOM 1003 N N . PHE A 1 109 ? -23.452 13.495 29.508 1.00 91.88 109 PHE A N 1
ATOM 1004 C CA . PHE A 1 109 ? -24.544 14.459 29.579 1.00 91.88 109 PHE A CA 1
ATOM 1005 C C . PHE A 1 109 ? -25.903 13.754 29.523 1.00 91.88 109 PHE A C 1
ATOM 1007 O O . PHE A 1 109 ? -26.746 13.967 30.391 1.00 91.88 109 PHE A O 1
ATOM 1014 N N . TRP A 1 110 ? -26.094 12.844 28.569 1.00 90.94 110 TRP A N 1
ATOM 1015 C CA . TRP A 1 110 ? -27.319 12.056 28.451 1.00 90.94 110 TRP A CA 1
ATOM 1016 C C . TRP A 1 110 ? -27.616 11.241 29.710 1.00 90.94 110 TRP A C 1
ATOM 1018 O O . TRP A 1 110 ? -28.713 11.310 30.262 1.00 90.94 110 TRP A O 1
ATOM 1028 N N . VAL A 1 111 ? -26.640 10.491 30.216 1.00 91.44 111 VAL A N 1
ATOM 1029 C CA . VAL A 1 111 ? -26.865 9.658 31.403 1.00 91.44 111 VAL A CA 1
ATOM 1030 C C . VAL A 1 111 ? -27.092 10.528 32.638 1.00 91.44 111 VAL A C 1
ATOM 1032 O O . VAL A 1 111 ? -28.044 10.337 33.392 1.00 91.44 111 VAL A O 1
ATOM 1035 N N . ARG A 1 112 ? -26.217 11.500 32.885 1.00 86.88 112 ARG A N 1
ATOM 1036 C CA . ARG A 1 112 ? -26.204 12.196 34.172 1.00 86.88 112 ARG A CA 1
ATOM 1037 C C . ARG A 1 112 ? -27.249 13.295 34.252 1.00 86.88 112 ARG A C 1
ATOM 1039 O O . ARG A 1 112 ? -27.859 13.464 35.305 1.00 86.88 112 ARG A O 1
ATOM 1046 N N . VAL A 1 113 ? -27.451 14.023 33.159 1.00 88.12 113 VAL A N 1
ATOM 1047 C CA . VAL A 1 113 ? -28.396 15.138 33.110 1.00 88.12 113 VAL A CA 1
ATOM 1048 C C . VAL A 1 113 ? -29.768 14.625 32.729 1.00 88.12 113 VAL A C 1
ATOM 1050 O O . VAL A 1 113 ? -30.693 14.795 33.513 1.00 88.12 113 VAL A O 1
ATOM 1053 N N . TRP A 1 114 ? -29.915 13.949 31.591 1.00 84.69 114 TRP A N 1
ATOM 1054 C CA . TRP A 1 114 ? -31.236 13.516 31.129 1.00 84.69 114 TRP A CA 1
ATOM 1055 C C . TRP A 1 114 ? -31.807 12.381 31.978 1.00 84.69 114 TRP A C 1
ATOM 1057 O O . TRP A 1 114 ? -32.832 12.567 32.636 1.00 84.69 114 TRP A O 1
ATOM 1067 N N . VAL A 1 115 ? -31.131 11.228 32.035 1.00 89.69 115 VAL A N 1
ATOM 1068 C CA . VAL A 1 115 ? -31.633 10.075 32.807 1.00 89.69 115 VAL A CA 1
ATOM 1069 C C . VAL A 1 115 ? -31.648 10.395 34.301 1.00 89.69 115 VAL A C 1
ATOM 1071 O O . VAL A 1 115 ? -32.633 10.119 34.984 1.00 89.69 115 VAL A O 1
ATOM 1074 N N . GLY A 1 116 ? -30.596 11.041 34.809 1.00 89.25 116 GLY A N 1
ATOM 1075 C CA . GLY A 1 116 ? -30.529 11.467 36.206 1.00 89.25 116 GLY A CA 1
ATOM 1076 C C . GLY A 1 116 ? -31.652 12.430 36.608 1.00 89.25 116 GLY A C 1
ATOM 1077 O O . GLY A 1 116 ? -32.244 12.252 37.675 1.00 89.25 116 GLY A O 1
ATOM 1078 N N . SER A 1 117 ? -31.985 13.418 35.771 1.00 88.50 117 SER A N 1
ATOM 1079 C CA . SER A 1 117 ? -33.091 14.345 36.062 1.00 88.50 117 SER A CA 1
ATOM 1080 C C . SER A 1 117 ? -34.440 13.657 35.955 1.00 88.50 117 SER A C 1
ATOM 1082 O O . SER A 1 117 ? -35.277 13.842 36.834 1.00 88.50 117 SER A O 1
ATOM 1084 N N . TRP A 1 118 ? -34.637 12.809 34.943 1.00 89.44 118 TRP A N 1
ATOM 1085 C CA . TRP A 1 118 ? -35.870 12.041 34.798 1.00 89.44 118 TRP A CA 1
ATOM 1086 C C . TRP A 1 118 ? -36.123 11.146 36.020 1.00 89.44 118 TRP A C 1
ATOM 1088 O O . TRP A 1 118 ? -37.199 11.196 36.616 1.00 89.44 118 TRP A O 1
ATOM 1098 N N . MET A 1 119 ? -35.098 10.418 36.477 1.00 88.44 119 MET A N 1
ATOM 1099 C CA . MET A 1 119 ? -35.169 9.600 37.692 1.00 88.44 119 MET A CA 1
ATOM 1100 C C . MET A 1 119 ? -35.499 10.438 38.935 1.00 88.44 119 MET A C 1
ATOM 1102 O O . MET A 1 119 ? -36.313 10.027 39.760 1.00 88.44 119 MET A O 1
ATOM 1106 N N . ARG A 1 120 ? -34.902 11.627 39.089 1.00 87.94 120 ARG A N 1
ATOM 1107 C CA . ARG A 1 120 ? -35.184 12.501 40.242 1.00 87.94 120 ARG A CA 1
ATOM 1108 C C . ARG A 1 120 ? -36.569 13.130 40.203 1.00 87.94 120 ARG A C 1
ATOM 1110 O O . ARG A 1 120 ? -37.153 13.299 41.268 1.00 87.94 120 ARG A O 1
ATOM 1117 N N . MET A 1 121 ? -37.064 13.505 39.027 1.00 88.06 121 MET A N 1
ATOM 1118 C CA . MET A 1 121 ? -38.359 14.171 38.883 1.00 88.06 121 MET A CA 1
ATOM 1119 C C . MET A 1 121 ? -39.523 13.191 38.980 1.00 88.06 121 MET A C 1
ATOM 1121 O O . MET A 1 121 ? -40.515 13.499 39.627 1.00 88.06 121 MET A O 1
ATOM 1125 N N . TRP A 1 122 ? -39.399 12.011 38.374 1.00 82.38 122 TRP A N 1
ATOM 1126 C CA . TRP A 1 122 ? -40.524 11.088 38.238 1.00 82.38 122 TRP A CA 1
ATOM 1127 C C . TRP A 1 122 ? -40.421 9.912 39.202 1.00 82.38 122 TRP A C 1
ATOM 1129 O O . TRP A 1 122 ? -41.315 9.701 40.017 1.00 82.38 122 TRP A O 1
ATOM 1139 N N . MET A 1 123 ? -39.304 9.181 39.184 1.00 86.31 123 MET A N 1
ATOM 1140 C CA . MET A 1 123 ? -39.156 7.969 39.999 1.00 86.31 123 MET A CA 1
ATOM 1141 C C . MET A 1 123 ? -38.969 8.282 41.488 1.00 86.31 123 MET A C 1
ATOM 1143 O O . MET A 1 123 ? -39.590 7.648 42.335 1.00 86.31 123 MET A O 1
ATOM 1147 N N . GLY A 1 124 ? -38.147 9.275 41.833 1.00 88.19 124 GLY A N 1
ATOM 1148 C CA . GLY A 1 124 ? -37.846 9.624 43.226 1.00 88.19 124 GLY A CA 1
ATOM 1149 C C . GLY A 1 124 ? -39.085 9.980 44.067 1.00 88.19 124 GLY A C 1
ATOM 1150 O O . GLY A 1 124 ? -39.238 9.455 45.173 1.00 88.19 124 GLY A O 1
ATOM 1151 N N . PRO A 1 125 ? -39.981 10.867 43.598 1.00 91.44 125 PRO A N 1
ATOM 1152 C CA . PRO A 1 125 ? -41.235 11.167 44.284 1.00 91.44 125 PRO A CA 1
ATOM 1153 C C . PRO A 1 125 ? -42.172 9.964 44.329 1.00 91.44 125 PRO A C 1
ATOM 1155 O O . PRO A 1 125 ? -42.757 9.703 45.375 1.00 91.44 125 PRO A O 1
ATOM 1158 N N . TRP A 1 126 ? -42.254 9.195 43.242 1.00 88.25 126 TRP A N 1
ATOM 1159 C CA . TRP A 1 126 ? -43.123 8.025 43.162 1.00 88.25 126 TRP A CA 1
ATOM 1160 C C . TRP A 1 126 ? -42.718 6.933 44.164 1.00 88.25 126 TRP A C 1
ATOM 1162 O O . TRP A 1 126 ? -43.545 6.473 44.950 1.00 88.25 126 TRP A O 1
ATOM 1172 N N . PHE A 1 127 ? -41.424 6.602 44.245 1.00 88.19 127 PHE A N 1
ATOM 1173 C CA . PHE A 1 127 ? -40.893 5.665 45.241 1.00 88.19 127 PHE A CA 1
ATOM 1174 C C . PHE A 1 127 ? -41.095 6.153 46.678 1.00 88.19 127 PHE A C 1
ATOM 1176 O O . PHE A 1 127 ? -41.433 5.350 47.546 1.00 88.19 127 PHE A O 1
ATOM 1183 N N . ARG A 1 128 ? -40.911 7.455 46.943 1.00 89.00 128 ARG A N 1
ATOM 1184 C CA . ARG A 1 128 ? -41.164 8.041 48.272 1.00 89.00 128 ARG A CA 1
ATOM 1185 C C . ARG A 1 128 ? -42.638 7.999 48.655 1.00 89.00 128 ARG A C 1
ATOM 1187 O O . ARG A 1 128 ? -42.954 7.701 49.800 1.00 89.00 128 ARG A O 1
ATOM 1194 N N . PHE A 1 129 ? -43.529 8.278 47.710 1.00 91.19 129 PHE A N 1
ATOM 1195 C CA . PHE A 1 129 ? -44.967 8.207 47.934 1.00 91.19 129 PHE A CA 1
ATOM 1196 C C . PHE A 1 129 ? -45.399 6.780 48.270 1.00 91.19 129 PHE A C 1
ATOM 1198 O O . PHE A 1 129 ? -46.091 6.560 49.261 1.00 91.19 129 PHE A O 1
ATOM 1205 N N . ILE A 1 130 ? -44.931 5.803 47.493 1.00 89.50 130 ILE A N 1
ATOM 1206 C CA . ILE A 1 130 ? -45.233 4.392 47.724 1.00 89.50 130 ILE A CA 1
ATOM 1207 C C . ILE A 1 130 ? -44.671 3.926 49.055 1.00 89.50 130 ILE A C 1
ATOM 1209 O O . ILE A 1 130 ? -45.415 3.360 49.847 1.00 89.50 130 ILE A O 1
ATOM 1213 N N . SER A 1 131 ? -43.39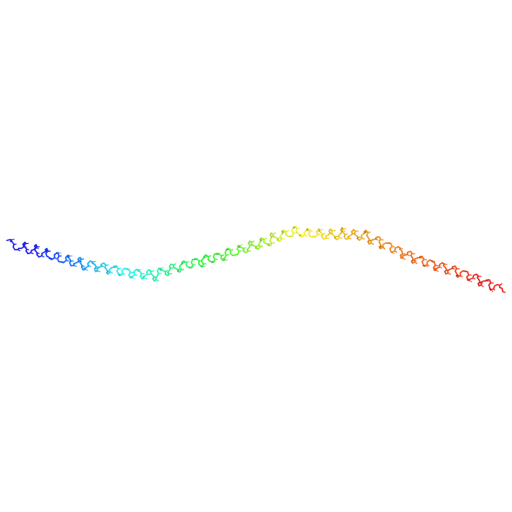5 4.175 49.347 1.00 89.00 131 SER A N 1
ATOM 1214 C CA . SER A 1 131 ? -42.813 3.736 50.617 1.00 89.00 131 SER A CA 1
ATOM 1215 C C . SER A 1 131 ? -43.542 4.349 51.813 1.00 89.00 131 SER A C 1
ATOM 1217 O O . SER A 1 131 ? -43.885 3.628 52.750 1.00 89.00 131 SER A O 1
ATOM 1219 N N . TRP A 1 132 ? -43.873 5.642 51.751 1.00 92.38 132 TRP A N 1
ATOM 1220 C CA . TRP A 1 132 ? -44.674 6.313 52.771 1.00 92.38 132 TRP A CA 1
ATOM 1221 C C . TRP A 1 132 ? -46.067 5.688 52.915 1.00 92.38 132 TRP A C 1
ATOM 1223 O O . TRP A 1 132 ? -46.480 5.362 54.029 1.00 92.38 132 TRP A O 1
ATOM 1233 N N . PHE A 1 133 ? -46.771 5.457 51.803 1.00 91.12 133 PHE A N 1
ATOM 1234 C CA . PHE A 1 133 ? -48.100 4.847 51.794 1.00 91.12 133 PHE A CA 1
ATOM 1235 C C . PHE A 1 133 ? -48.089 3.421 52.361 1.00 91.12 133 PHE A C 1
ATOM 1237 O O . PHE A 1 133 ? -48.937 3.076 53.185 1.00 91.1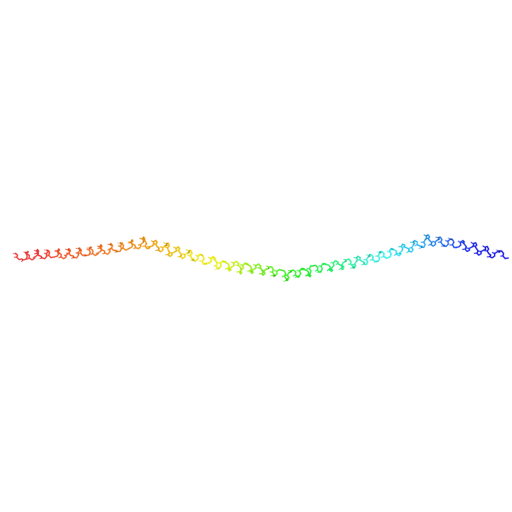2 133 PHE A O 1
ATOM 1244 N N . TRP A 1 134 ? -47.108 2.603 51.974 1.00 89.69 134 TRP A N 1
ATOM 1245 C CA . TRP A 1 134 ? -46.939 1.238 52.474 1.00 89.69 134 TRP A CA 1
ATOM 1246 C C . TRP A 1 134 ? -46.650 1.209 53.973 1.00 89.69 134 TRP A C 1
ATOM 1248 O O . TRP A 1 134 ? -47.299 0.459 54.705 1.00 89.69 134 TRP A O 1
ATOM 1258 N N . VAL A 1 135 ? -45.713 2.037 54.448 1.00 89.75 135 VAL A N 1
ATOM 1259 C CA . VAL A 1 135 ? -45.376 2.130 55.876 1.00 89.75 135 VAL A CA 1
ATOM 1260 C C . VAL A 1 135 ? -46.582 2.606 56.677 1.00 89.75 135 VAL A C 1
ATOM 1262 O O . VAL A 1 135 ? -46.922 1.993 57.689 1.00 89.75 135 VAL A O 1
ATOM 1265 N N . ARG A 1 136 ? -47.274 3.651 56.211 1.00 87.81 136 ARG A N 1
ATOM 1266 C CA . ARG A 1 136 ? -48.441 4.197 56.907 1.00 87.81 136 ARG A CA 1
ATOM 1267 C C . ARG A 1 136 ? -49.607 3.214 56.938 1.00 87.81 136 ARG A C 1
ATOM 1269 O O . ARG A 1 136 ? -50.216 3.060 57.992 1.00 87.81 136 ARG A O 1
ATOM 1276 N N . SER A 1 137 ? -49.875 2.510 55.841 1.00 84.31 137 SER A N 1
ATOM 1277 C CA . SER A 1 137 ? -50.918 1.479 55.783 1.00 84.31 137 SER A CA 1
ATOM 1278 C C . SER A 1 137 ? -50.613 0.305 56.717 1.00 84.31 137 SER A C 1
ATOM 1280 O O . SER A 1 137 ? -51.487 -0.118 57.473 1.00 84.31 137 SER A O 1
ATOM 1282 N N . ARG A 1 138 ? -49.360 -0.183 56.747 1.00 84.56 138 ARG A N 1
ATOM 1283 C CA . ARG A 1 138 ? -48.947 -1.250 57.679 1.00 84.56 138 ARG A CA 1
ATOM 1284 C C . ARG A 1 138 ? -49.024 -0.816 59.135 1.00 84.56 138 ARG A C 1
ATOM 1286 O O . ARG A 1 138 ? -49.537 -1.568 59.958 1.00 84.56 138 ARG A O 1
ATOM 1293 N N . MET A 1 139 ? -48.520 0.374 59.460 1.00 80.62 139 MET A N 1
ATOM 1294 C CA . MET A 1 139 ? -48.583 0.900 60.823 1.00 80.62 139 MET A CA 1
ATOM 1295 C C . MET A 1 139 ? -50.031 1.128 61.258 1.00 80.62 139 MET A C 1
ATOM 1297 O O . MET A 1 139 ? -50.382 0.751 62.369 1.00 80.62 139 MET A O 1
ATOM 1301 N N . GLY A 1 140 ? -50.880 1.671 60.381 1.00 79.94 140 GLY A N 1
ATOM 1302 C CA . GLY A 1 140 ? -52.305 1.873 60.639 1.00 79.94 140 GLY A CA 1
ATOM 1303 C C . GLY A 1 140 ? -53.053 0.564 60.886 1.00 79.94 140 GLY A C 1
ATOM 1304 O O . GLY A 1 140 ? -53.749 0.454 61.892 1.00 79.94 140 GLY A O 1
ATOM 1305 N N . MET A 1 141 ? -52.853 -0.453 60.038 1.00 77.44 141 MET A N 1
ATOM 1306 C CA . MET A 1 141 ? -53.412 -1.793 60.264 1.00 77.44 141 MET A CA 1
ATOM 1307 C C . MET A 1 141 ? -52.926 -2.392 61.581 1.00 77.44 141 MET A C 1
ATOM 1309 O O . MET A 1 141 ? -53.734 -2.880 62.362 1.00 77.44 141 MET A O 1
ATOM 1313 N N . TRP A 1 142 ? -51.622 -2.335 61.856 1.00 82.56 142 TRP A N 1
ATOM 1314 C CA . TRP A 1 142 ? -51.058 -2.888 63.085 1.00 82.56 142 TRP A CA 1
ATOM 1315 C C . TRP A 1 142 ? -51.623 -2.208 64.337 1.00 82.56 142 TRP A C 1
ATOM 1317 O O . TRP A 1 142 ? -52.008 -2.886 65.290 1.00 82.56 142 TRP A O 1
ATOM 1327 N N . PHE A 1 143 ? -51.732 -0.876 64.318 1.00 78.38 143 PHE A N 1
ATOM 1328 C CA . PHE A 1 143 ? -52.313 -0.109 65.416 1.00 78.38 143 PHE A CA 1
ATOM 1329 C C . PHE A 1 143 ? -53.798 -0.436 65.593 1.00 78.38 143 PHE A C 1
ATOM 1331 O O . PHE A 1 143 ? -54.225 -0.708 66.710 1.00 78.38 143 PHE A O 1
ATOM 1338 N N . TRP A 1 144 ? -54.571 -0.479 64.505 1.00 78.06 144 TRP A N 1
ATOM 1339 C CA . TRP A 1 144 ? -56.000 -0.793 64.544 1.00 78.06 144 TRP A CA 1
ATOM 1340 C C . TRP A 1 144 ? -56.267 -2.206 65.076 1.00 78.06 144 TRP A C 1
ATOM 1342 O O . TRP A 1 144 ? -57.084 -2.372 65.977 1.00 78.06 144 TRP A O 1
ATOM 1352 N N . PHE A 1 145 ? -55.516 -3.210 64.615 1.00 78.25 145 PHE A N 1
ATOM 1353 C CA . PHE A 1 145 ? -55.614 -4.578 65.131 1.00 78.25 145 PHE A CA 1
ATOM 1354 C C . PHE A 1 145 ? -55.239 -4.668 66.609 1.00 78.25 145 PHE A C 1
ATOM 1356 O O . PHE A 1 145 ? -55.956 -5.296 67.382 1.00 78.25 145 PHE A O 1
ATOM 1363 N N . ARG A 1 146 ? -54.135 -4.040 67.032 1.00 77.81 146 ARG A N 1
ATOM 1364 C CA . ARG A 1 146 ? -53.648 -4.152 68.414 1.00 77.81 146 ARG A CA 1
ATOM 1365 C C . ARG A 1 146 ? -54.530 -3.393 69.399 1.00 77.81 146 ARG A C 1
ATOM 1367 O O . ARG A 1 146 ? -54.852 -3.928 70.454 1.00 77.81 146 ARG A O 1
ATOM 1374 N N . PHE A 1 147 ? -54.949 -2.180 69.052 1.00 76.94 147 PHE A N 1
ATOM 1375 C CA . PHE A 1 147 ? -55.841 -1.376 69.885 1.00 76.94 147 PHE A CA 1
ATOM 1376 C C . PHE A 1 147 ? -57.269 -1.932 69.875 1.00 76.94 147 PHE A C 1
ATOM 1378 O O . PHE A 1 147 ? -57.902 -1.999 70.923 1.00 76.94 147 PHE A O 1
ATOM 1385 N N . GLY A 1 148 ? -57.752 -2.403 68.721 1.00 78.75 148 GLY A N 1
ATOM 1386 C CA . GLY A 1 148 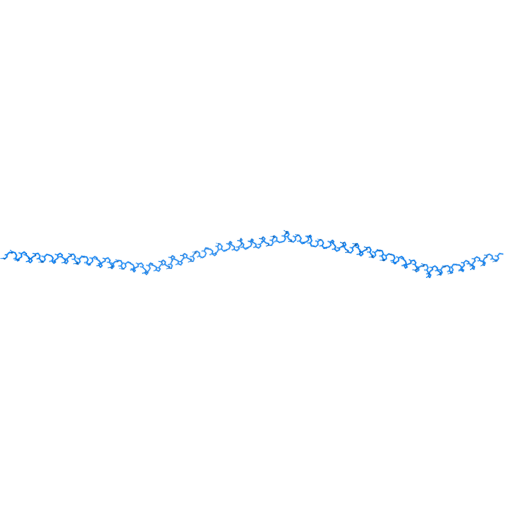? -59.040 -3.082 68.586 1.00 78.75 148 GLY A CA 1
ATOM 1387 C C . GLY A 1 148 ? -59.095 -4.383 69.383 1.00 78.75 148 GLY A C 1
ATOM 1388 O O . GLY A 1 148 ? -60.035 -4.586 70.145 1.00 78.75 148 GLY A O 1
ATOM 1389 N N . PHE A 1 149 ? -58.053 -5.218 69.303 1.00 77.88 149 PHE A N 1
ATOM 1390 C CA . PHE A 1 149 ? -57.922 -6.421 70.128 1.00 77.88 149 PHE A CA 1
A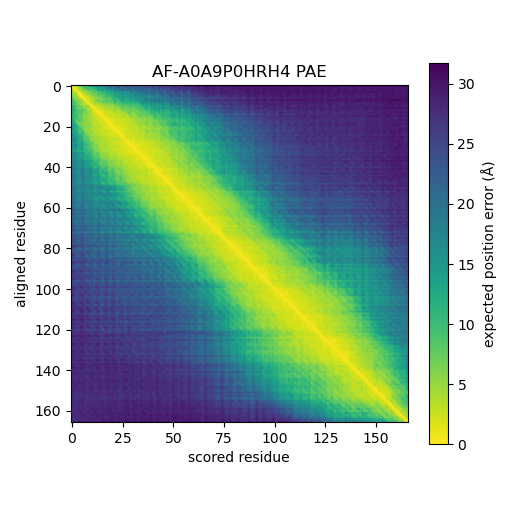TOM 1391 C C . PHE A 1 149 ? -57.863 -6.081 71.620 1.00 77.88 149 PHE A C 1
ATOM 1393 O O . PHE A 1 149 ? -58.539 -6.725 72.416 1.00 77.88 149 PHE A O 1
ATOM 1400 N N . PHE A 1 150 ? -57.113 -5.046 72.008 1.00 77.88 150 PHE A N 1
ATOM 1401 C CA . PHE A 1 150 ? -57.025 -4.615 73.403 1.00 77.88 150 PHE A CA 1
ATOM 1402 C C . PHE A 1 150 ? -58.369 -4.091 73.935 1.00 77.88 150 PHE A C 1
ATOM 1404 O O . PHE A 1 150 ? -58.790 -4.468 75.028 1.00 77.88 150 PHE A O 1
ATOM 1411 N N . CYS A 1 151 ? -59.083 -3.273 73.155 1.00 75.31 151 CYS A N 1
ATOM 1412 C CA . CYS A 1 15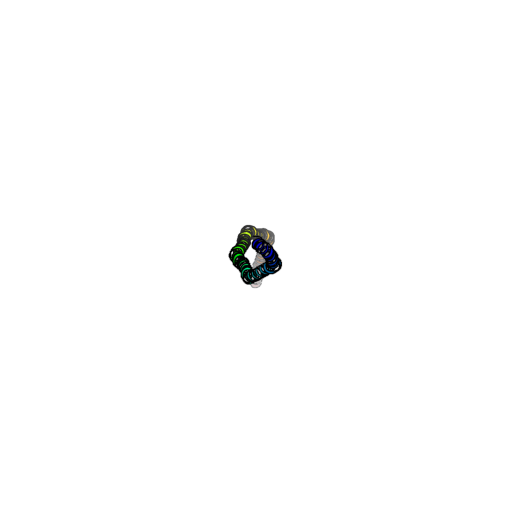1 ? -60.432 -2.806 73.483 1.00 75.31 151 CYS A CA 1
ATOM 1413 C C . CYS A 1 151 ? -61.433 -3.962 73.572 1.00 75.31 151 CYS A C 1
ATOM 1415 O O . CYS A 1 151 ? -62.188 -4.037 74.538 1.00 75.31 151 CYS A O 1
ATOM 1417 N N . TRP A 1 152 ? -61.417 -4.882 72.607 1.00 77.50 152 TRP A N 1
ATOM 1418 C CA . TRP A 1 152 ? -62.285 -6.057 72.603 1.00 77.50 152 TRP A CA 1
ATOM 1419 C C . TRP A 1 152 ? -62.008 -6.976 73.797 1.00 77.50 152 TRP A C 1
ATOM 1421 O O . TRP A 1 152 ? -62.938 -7.358 74.505 1.00 77.50 152 TRP A O 1
ATOM 1431 N N . ALA A 1 153 ? -60.737 -7.267 74.088 1.00 74.19 153 ALA A N 1
ATOM 1432 C CA . ALA A 1 153 ? -60.338 -8.055 75.251 1.00 74.19 153 ALA A CA 1
ATOM 1433 C C . ALA A 1 153 ? -60.787 -7.384 76.558 1.00 74.19 153 ALA A C 1
ATOM 1435 O O . ALA A 1 153 ? -61.317 -8.054 77.440 1.00 74.19 153 ALA A O 1
ATOM 1436 N N . ARG A 1 154 ? -60.658 -6.053 76.666 1.00 75.75 154 ARG A N 1
ATOM 1437 C CA . ARG A 1 154 ? -61.122 -5.285 77.830 1.00 75.75 154 ARG A CA 1
ATOM 1438 C C . ARG A 1 154 ? -62.642 -5.322 78.000 1.00 75.75 154 ARG A C 1
ATOM 1440 O O . ARG A 1 154 ? -63.111 -5.478 79.125 1.00 75.75 154 ARG A O 1
ATOM 1447 N N . MET A 1 155 ? -63.407 -5.190 76.915 1.00 72.75 155 MET A N 1
ATOM 1448 C CA . MET A 1 155 ? -64.869 -5.320 76.962 1.00 72.75 155 MET A CA 1
ATOM 1449 C C . MET A 1 155 ? -65.281 -6.733 77.375 1.00 72.75 155 MET A C 1
ATOM 1451 O O . MET A 1 155 ? -66.127 -6.889 78.250 1.00 72.75 155 MET A O 1
ATOM 1455 N N . ARG A 1 156 ? -64.627 -7.758 76.819 1.00 70.69 156 ARG A N 1
ATOM 1456 C CA . ARG A 1 156 ? -64.925 -9.155 77.137 1.00 70.69 156 ARG A CA 1
ATOM 1457 C C . ARG A 1 156 ? -64.593 -9.487 78.594 1.00 70.69 156 ARG A C 1
ATOM 1459 O O . ARG A 1 156 ? -65.416 -10.081 79.278 1.00 70.69 156 ARG A O 1
ATOM 1466 N N . MET A 1 157 ? -63.448 -9.041 79.109 1.00 66.69 157 MET A N 1
ATOM 1467 C CA . MET A 1 157 ? -63.092 -9.203 80.527 1.00 66.69 157 MET A CA 1
ATOM 1468 C C . MET A 1 157 ? -64.128 -8.556 81.456 1.00 66.69 157 MET A C 1
ATOM 1470 O O . MET A 1 157 ? -64.526 -9.190 82.425 1.00 66.69 157 MET A O 1
ATOM 1474 N N . ARG A 1 158 ? -64.630 -7.353 81.127 1.00 60.00 158 ARG A N 1
ATOM 1475 C CA . ARG A 1 158 ? -65.721 -6.710 81.884 1.00 60.00 158 ARG A CA 1
ATOM 1476 C C . ARG A 1 158 ? -67.004 -7.538 81.895 1.00 60.00 158 ARG A C 1
ATOM 1478 O O . ARG A 1 158 ? -67.613 -7.688 82.946 1.00 60.00 158 ARG A O 1
ATOM 1485 N N . THR A 1 159 ? -67.392 -8.107 80.755 1.00 60.69 159 THR A N 1
ATOM 1486 C CA . THR A 1 159 ? -68.586 -8.963 8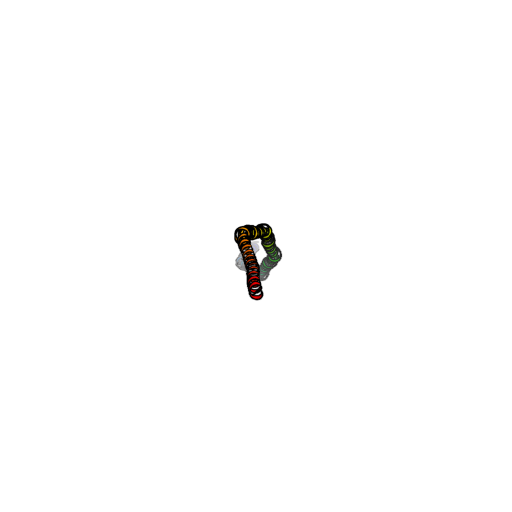0.699 1.00 60.69 159 THR A CA 1
ATOM 1487 C C . THR A 1 159 ? -68.421 -10.246 81.516 1.00 60.69 159 THR A C 1
ATOM 1489 O O . THR A 1 159 ? -69.356 -10.649 82.191 1.00 60.69 159 THR A O 1
ATOM 1492 N N . TRP A 1 160 ? -67.231 -10.860 81.537 1.00 55.09 160 TRP A N 1
ATOM 1493 C CA . TRP A 1 160 ? -66.980 -12.051 82.360 1.00 55.09 160 TRP A CA 1
ATOM 1494 C C . TRP A 1 160 ? -66.960 -11.739 83.860 1.00 55.09 160 TRP A C 1
ATOM 1496 O O . TRP A 1 160 ? -67.482 -12.526 84.640 1.00 55.09 160 TRP A O 1
ATOM 1506 N N . THR A 1 161 ? -66.414 -10.592 84.278 1.00 58.38 161 THR A N 1
ATOM 1507 C CA . THR A 1 161 ? -66.425 -10.200 85.697 1.00 58.38 161 THR A CA 1
ATOM 1508 C C . THR A 1 161 ? -67.828 -9.925 86.228 1.00 58.38 161 THR A C 1
ATOM 1510 O O . THR A 1 161 ? -68.082 -10.207 87.392 1.00 58.38 161 THR A O 1
ATOM 1513 N N . GLU A 1 162 ? -68.747 -9.424 85.398 1.00 54.75 162 GLU A N 1
ATOM 1514 C CA . GLU A 1 162 ? -70.141 -9.228 85.821 1.00 54.75 162 GLU A CA 1
ATOM 1515 C C . GLU A 1 162 ? -70.960 -10.525 85.830 1.00 54.75 162 GLU A C 1
ATOM 1517 O O . GLU A 1 162 ? -71.873 -10.651 86.635 1.00 54.75 162 GLU A O 1
ATOM 1522 N N . ILE A 1 163 ? -70.598 -11.520 85.013 1.00 56.78 163 ILE A N 1
ATOM 1523 C CA . ILE A 1 163 ? -71.247 -12.844 85.014 1.00 56.78 163 ILE A CA 1
ATOM 1524 C C . ILE A 1 163 ? -70.807 -13.705 86.214 1.00 56.78 163 ILE A C 1
ATOM 1526 O O . ILE A 1 163 ? -71.570 -14.549 86.659 1.00 56.78 163 ILE A O 1
ATOM 1530 N N . ILE A 1 164 ? -69.594 -13.512 86.746 1.00 55.16 164 ILE A N 1
ATOM 1531 C CA . ILE A 1 164 ? -69.062 -14.285 87.892 1.00 55.16 164 ILE A CA 1
ATOM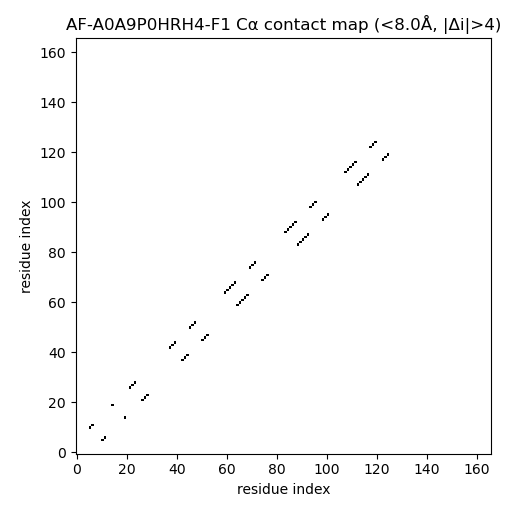 1532 C C . ILE A 1 164 ? -69.527 -13.715 89.249 1.00 55.16 164 ILE A C 1
ATOM 1534 O O . ILE A 1 164 ? -69.438 -14.395 90.268 1.00 55.16 164 ILE A O 1
ATOM 1538 N N . LEU A 1 165 ? -70.011 -12.469 89.280 1.00 50.69 165 LEU A N 1
ATOM 1539 C CA . LEU A 1 165 ? -70.504 -11.795 90.491 1.00 50.69 165 LEU A CA 1
ATOM 1540 C C . LEU A 1 165 ? -72.026 -11.935 90.702 1.00 50.69 165 LEU A C 1
ATOM 1542 O O . LEU A 1 165 ? -72.576 -11.260 91.572 1.00 50.69 165 LEU A O 1
ATOM 1546 N N . PHE A 1 166 ? -72.682 -12.808 89.936 1.00 47.38 166 PHE A N 1
ATOM 1547 C CA . PHE A 1 166 ? -74.083 -13.210 90.086 1.00 47.38 166 PHE A CA 1
ATOM 1548 C C . PHE A 1 166 ? -74.156 -14.707 90.398 1.00 47.38 166 PHE A C 1
ATOM 1550 O O . PHE A 1 166 ? -75.019 -15.087 91.220 1.00 47.38 166 PHE A O 1
#

pLDDT: mean 80.98, std 10.42, range [46.16, 93.25]

Radius of gyration: 65.05 Å; Cα contacts (8 Å, |Δi|>4): 36; chains: 1; bounding box: 141×30×177 Å